Protein AF-A0A941M2V6-F1 (afdb_monomer_lite)

pLDDT: mean 82.38, std 10.91, range [52.19, 92.75]

Foldseek 3Di:
DVLVVLLVVLVVLLVVLQVVLCVVQVDPDPVSSVVDDDDPVNVVVSVVSNVSSVPSVDPDPPPDD

Secondary structure (DSSP, 8-state):
-HHHHHHHHHHHHHHHHHHHHHHHHS---HHHHHTS---HHHHHHHHHHHHHHHHHHS--TT---

Structure (mmCIF, N/CA/C/O backbone):
data_AF-A0A941M2V6-F1
#
_entry.id   AF-A0A941M2V6-F1
#
loop_
_atom_site.group_PDB
_atom_site.id
_atom_site.type_symbol
_atom_site.label_atom_id
_atom_site.label_alt_id
_atom_site.label_comp_id
_atom_site.label_asym_id
_atom_site.label_entity_id
_atom_site.label_seq_id
_atom_site.pdbx_PDB_ins_code
_atom_site.Cartn_x
_atom_site.Cartn_y
_atom_site.Cartn_z
_ato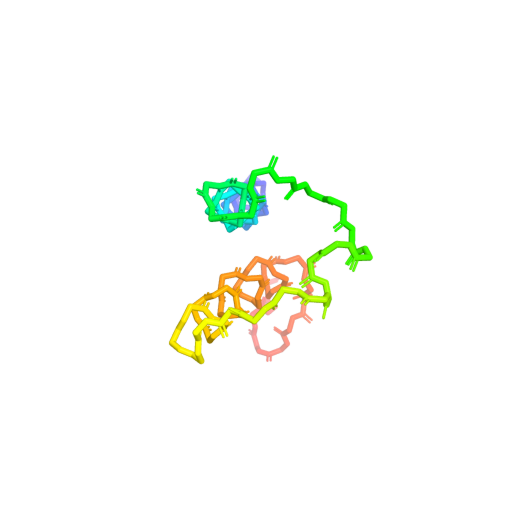m_site.occupancy
_atom_site.B_iso_or_equiv
_atom_site.auth_seq_id
_atom_site.auth_comp_id
_atom_site.auth_asym_id
_atom_site.auth_atom_id
_atom_site.pdbx_PDB_model_num
ATOM 1 N N . MET A 1 1 ? 12.883 5.995 -21.379 1.00 60.31 1 MET A N 1
ATOM 2 C CA . MET A 1 1 ? 11.425 5.771 -21.535 1.00 60.31 1 MET A CA 1
ATOM 3 C C . MET A 1 1 ? 10.924 4.573 -20.724 1.00 60.31 1 MET A C 1
ATOM 5 O O . MET A 1 1 ? 9.919 4.716 -20.047 1.00 60.31 1 MET A O 1
ATOM 9 N N . TYR A 1 2 ? 11.634 3.437 -20.696 1.00 64.12 2 TYR A N 1
ATOM 10 C CA . TYR A 1 2 ? 11.247 2.257 -19.897 1.00 64.12 2 TYR A CA 1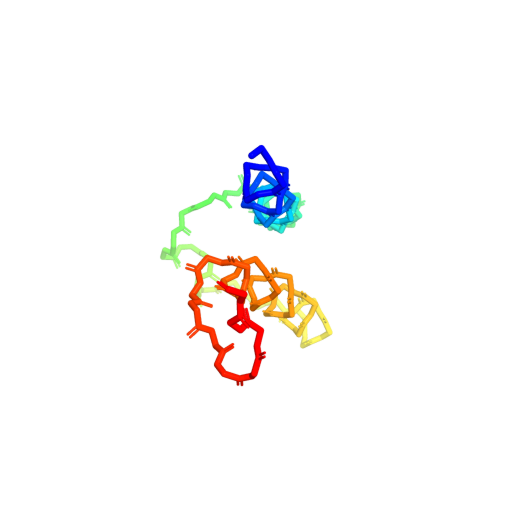
ATOM 11 C C . TYR A 1 2 ? 11.059 2.522 -18.389 1.00 64.12 2 TYR A C 1
ATOM 13 O O . TYR A 1 2 ? 10.102 2.031 -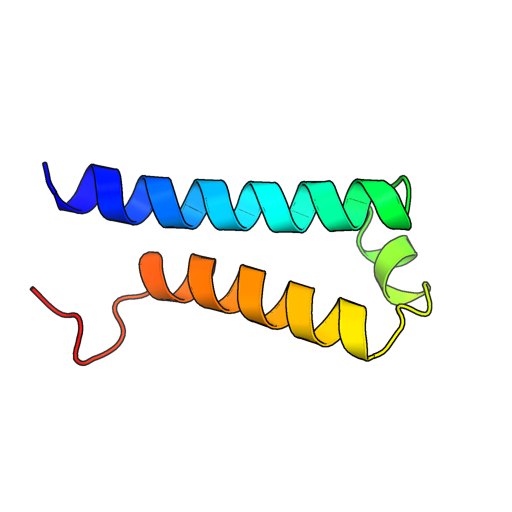17.800 1.00 64.12 2 TYR A O 1
ATOM 21 N N . PHE A 1 3 ? 11.894 3.377 -17.787 1.00 71.69 3 PHE A N 1
ATOM 22 C CA . PHE A 1 3 ? 11.766 3.780 -16.377 1.00 71.69 3 PHE A CA 1
ATOM 23 C C . PHE A 1 3 ? 10.423 4.462 -16.045 1.00 71.69 3 PHE A C 1
ATOM 25 O O . PHE A 1 3 ? 9.876 4.282 -14.958 1.00 71.69 3 PHE A O 1
ATOM 32 N N . PHE A 1 4 ? 9.851 5.210 -16.995 1.00 78.81 4 PHE A N 1
ATOM 33 C CA . PHE A 1 4 ? 8.565 5.883 -16.805 1.00 78.81 4 PHE A CA 1
ATOM 34 C C . PHE A 1 4 ? 7.422 4.873 -16.674 1.00 78.81 4 PHE A C 1
ATOM 36 O O . PHE A 1 4 ? 6.648 4.940 -15.729 1.00 78.81 4 PHE A O 1
ATOM 43 N N . PHE A 1 5 ? 7.347 3.891 -17.577 1.00 79.75 5 PHE A N 1
ATOM 44 C CA . PHE A 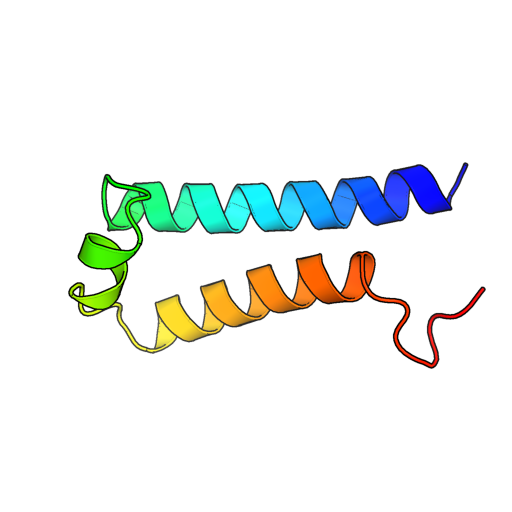1 5 ? 6.317 2.853 -17.502 1.00 79.75 5 PHE A CA 1
ATOM 45 C C . PHE A 1 5 ? 6.478 1.975 -16.260 1.00 79.75 5 PHE A C 1
ATOM 47 O O . PHE A 1 5 ? 5.481 1.630 -15.633 1.00 79.75 5 PHE A O 1
ATOM 54 N N . TYR A 1 6 ? 7.719 1.677 -15.865 1.00 78.19 6 TYR A N 1
ATOM 55 C CA . TYR A 1 6 ? 7.999 0.914 -14.651 1.00 78.19 6 TYR A CA 1
ATOM 56 C C . TYR A 1 6 ? 7.461 1.634 -13.404 1.00 78.19 6 TYR A C 1
ATOM 58 O O . TYR A 1 6 ? 6.627 1.088 -12.688 1.00 78.19 6 TYR A O 1
ATOM 66 N N . THR A 1 7 ? 7.828 2.902 -13.202 1.00 82.31 7 THR A N 1
ATOM 67 C CA . THR A 1 7 ? 7.361 3.713 -12.058 1.00 82.31 7 THR A CA 1
ATOM 68 C C . THR A 1 7 ? 5.862 4.032 -12.092 1.00 82.31 7 THR A C 1
ATOM 70 O O . THR A 1 7 ? 5.222 4.138 -11.034 1.00 82.31 7 THR A O 1
ATOM 73 N N . LEU A 1 8 ? 5.277 4.128 -13.289 1.00 86.81 8 LEU A N 1
ATOM 74 C CA . LEU A 1 8 ? 3.838 4.290 -13.484 1.00 86.81 8 LEU A CA 1
ATOM 75 C C . LEU A 1 8 ? 3.071 3.043 -13.027 1.00 86.81 8 LEU A C 1
ATOM 77 O O . LEU A 1 8 ? 2.114 3.177 -12.267 1.00 86.81 8 LEU A O 1
ATOM 81 N N . ILE A 1 9 ? 3.526 1.843 -13.398 1.00 86.94 9 ILE A N 1
ATOM 82 C CA . ILE A 1 9 ? 2.910 0.575 -12.971 1.00 86.94 9 ILE A CA 1
ATOM 83 C C . ILE A 1 9 ? 2.911 0.450 -11.442 1.00 86.94 9 ILE A C 1
ATOM 85 O O . ILE A 1 9 ? 1.883 0.109 -10.857 1.00 86.94 9 ILE A O 1
ATOM 89 N N . GLY A 1 10 ? 4.019 0.796 -10.779 1.00 86.75 10 GLY A N 1
ATOM 90 C CA . GLY A 1 10 ? 4.079 0.794 -9.313 1.00 86.75 10 GLY A CA 1
ATOM 91 C C . GLY A 1 10 ? 3.071 1.753 -8.674 1.00 86.75 10 GLY A C 1
ATOM 92 O O . GLY A 1 10 ? 2.379 1.392 -7.726 1.00 86.75 10 GLY A O 1
ATOM 93 N N . SER A 1 11 ? 2.921 2.960 -9.226 1.00 89.00 11 SER A N 1
ATOM 94 C CA . SER A 1 11 ? 1.954 3.940 -8.709 1.00 89.00 11 SER A CA 1
ATOM 95 C C . SER A 1 11 ? 0.498 3.516 -8.934 1.00 89.00 11 SER A C 1
ATOM 97 O O . SER A 1 11 ? -0.336 3.747 -8.061 1.00 89.00 11 SER A O 1
ATOM 99 N N . VAL A 1 12 ? 0.190 2.854 -10.055 1.00 91.25 12 VAL A N 1
ATOM 100 C CA . VAL A 1 12 ? -1.144 2.282 -10.307 1.00 91.25 12 VAL A CA 1
ATOM 101 C C . VAL A 1 12 ? -1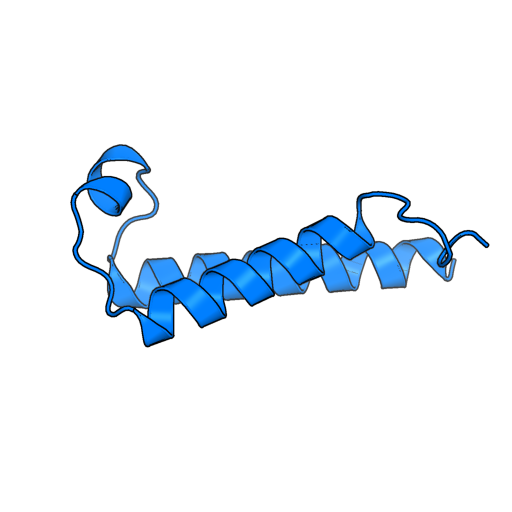.444 1.146 -9.327 1.00 91.25 12 VAL A C 1
ATOM 103 O O . VAL A 1 12 ? -2.533 1.115 -8.760 1.00 91.25 12 VAL A O 1
ATOM 106 N N . LEU A 1 13 ? -0.479 0.261 -9.054 1.00 90.25 13 LEU A N 1
ATOM 107 C CA . LEU A 1 13 ? -0.618 -0.781 -8.027 1.00 90.25 13 LEU A CA 1
ATOM 108 C C . LEU A 1 13 ? -0.927 -0.189 -6.646 1.00 90.25 13 LEU A C 1
ATOM 110 O O . LEU A 1 13 ? -1.819 -0.674 -5.953 1.00 90.25 13 LEU A O 1
ATOM 114 N N . MET A 1 14 ? -0.243 0.897 -6.272 1.00 91.38 14 MET A N 1
ATOM 115 C CA . MET A 1 14 ? -0.528 1.620 -5.028 1.00 91.38 14 MET A CA 1
ATOM 116 C C . MET A 1 14 ? -1.966 2.135 -4.982 1.00 91.38 14 MET A C 1
ATOM 118 O O . MET A 1 14 ? -2.649 1.985 -3.971 1.00 91.38 14 MET A O 1
ATOM 122 N N . LEU A 1 15 ? -2.420 2.737 -6.083 1.00 92.75 15 LEU A N 1
ATOM 123 C CA . LEU A 1 15 ? -3.763 3.290 -6.193 1.00 92.75 15 LEU A CA 1
ATOM 124 C C . LEU A 1 15 ? -4.824 2.196 -6.030 1.00 92.75 15 LEU A C 1
ATOM 126 O O . LEU A 1 15 ? -5.789 2.394 -5.298 1.00 92.75 15 LEU A O 1
ATOM 130 N N . VAL A 1 16 ? -4.620 1.029 -6.646 1.00 92.69 16 VAL A N 1
ATOM 131 C CA . VAL A 1 16 ? -5.526 -0.121 -6.511 1.00 92.69 16 VAL A CA 1
ATOM 132 C C . VAL A 1 16 ? -5.622 -0.586 -5.054 1.00 92.69 16 VAL A C 1
ATOM 134 O O . VAL A 1 16 ? -6.731 -0.795 -4.565 1.00 92.69 16 VAL A O 1
ATOM 137 N N . SER A 1 17 ? -4.500 -0.678 -4.331 1.00 91.69 17 SER A N 1
ATOM 138 C CA . SER A 1 17 ? -4.504 -1.030 -2.902 1.00 91.69 17 SER A CA 1
ATOM 139 C C . SER A 1 17 ? -5.285 -0.021 -2.054 1.00 91.69 17 SER A C 1
ATOM 141 O O . SER A 1 17 ? -6.062 -0.415 -1.188 1.00 91.69 17 SER A O 1
ATOM 143 N N . ILE A 1 18 ? -5.128 1.280 -2.320 1.00 91.06 18 ILE A N 1
ATOM 144 C CA . ILE A 1 18 ? -5.852 2.343 -1.601 1.00 91.06 18 ILE A CA 1
ATOM 145 C C . ILE A 1 18 ? -7.355 2.287 -1.904 1.00 91.06 18 ILE A C 1
ATOM 147 O O . ILE A 1 18 ? -8.168 2.419 -0.990 1.00 91.06 18 ILE A O 1
ATOM 151 N N . ILE A 1 19 ? -7.739 2.047 -3.161 1.00 92.06 19 ILE A N 1
ATOM 152 C CA . ILE A 1 19 ? -9.146 1.870 -3.544 1.00 92.06 19 ILE A CA 1
ATOM 153 C C . ILE A 1 19 ? -9.738 0.651 -2.832 1.00 92.06 19 ILE A C 1
ATOM 155 O O . ILE A 1 19 ? -10.847 0.729 -2.311 1.00 92.06 19 ILE A O 1
ATOM 159 N N . TYR A 1 20 ? -9.000 -0.456 -2.752 1.00 90.75 20 TYR A N 1
ATOM 160 C CA . TYR A 1 20 ? -9.458 -1.648 -2.043 1.00 90.75 20 TYR A CA 1
ATOM 161 C C . TYR A 1 20 ? -9.680 -1.376 -0.547 1.00 90.75 20 TYR A C 1
ATOM 163 O O . TYR A 1 20 ? -10.732 -1.734 -0.016 1.00 90.75 20 TYR A O 1
ATOM 171 N N . ILE A 1 21 ? -8.774 -0.642 0.114 1.00 90.50 21 ILE A N 1
ATOM 172 C CA . ILE A 1 21 ? -8.996 -0.164 1.491 1.00 90.50 21 ILE A CA 1
ATOM 173 C C . ILE A 1 21 ? -10.275 0.667 1.572 1.00 90.50 21 ILE A C 1
ATOM 175 O O . ILE A 1 21 ? -11.107 0.421 2.442 1.00 90.50 21 ILE A O 1
ATOM 179 N N . TYR A 1 22 ? -10.464 1.609 0.648 1.00 90.88 22 TYR A N 1
ATOM 180 C CA . TYR A 1 22 ? -11.636 2.477 0.637 1.00 90.88 22 TYR A CA 1
ATOM 181 C C . TYR A 1 22 ? -12.944 1.688 0.484 1.00 90.88 22 TYR A C 1
ATOM 183 O O . TYR A 1 22 ? -13.930 2.016 1.136 1.00 90.88 22 TYR A O 1
ATOM 191 N N . THR A 1 23 ? -12.957 0.606 -0.302 1.00 89.25 23 THR A N 1
ATOM 192 C CA . THR A 1 23 ? -14.146 -0.256 -0.429 1.00 89.25 23 THR A CA 1
ATOM 193 C C . THR A 1 23 ? -14.510 -1.012 0.849 1.00 89.25 23 THR A C 1
ATOM 195 O O . THR A 1 23 ? -15.674 -1.359 1.026 1.00 89.25 23 THR A O 1
ATOM 198 N N . ILE A 1 24 ? -13.544 -1.258 1.738 1.00 86.75 24 ILE A N 1
ATOM 199 C CA . ILE A 1 24 ? -13.750 -2.004 2.988 1.00 86.75 24 ILE A CA 1
ATOM 200 C C . ILE A 1 24 ? -14.032 -1.048 4.147 1.00 86.75 24 ILE A C 1
ATOM 202 O O . ILE A 1 24 ? -14.980 -1.244 4.900 1.00 86.75 24 ILE A O 1
ATOM 206 N N . ALA A 1 25 ? -13.206 -0.013 4.286 1.00 86.38 25 ALA A N 1
ATOM 207 C CA . ALA A 1 25 ? -13.259 0.928 5.395 1.00 86.38 25 ALA A CA 1
ATOM 208 C C . ALA A 1 25 ? -14.223 2.099 5.157 1.00 86.38 25 ALA A C 1
ATOM 210 O O . ALA A 1 25 ? -14.656 2.738 6.111 1.00 86.38 25 ALA A O 1
ATOM 211 N N . GLY A 1 26 ? -14.537 2.430 3.898 1.00 86.06 26 GLY A N 1
ATOM 212 C CA . GLY A 1 26 ? -15.321 3.620 3.533 1.00 86.06 26 GLY A CA 1
ATOM 213 C C . GLY A 1 26 ? -14.600 4.951 3.786 1.00 86.06 26 GLY A C 1
ATOM 214 O O . GLY A 1 26 ? -15.151 6.021 3.535 1.00 86.06 26 GLY A O 1
ATOM 215 N N . THR A 1 27 ? -13.364 4.895 4.280 1.00 86.06 27 THR A N 1
ATOM 216 C CA . THR A 1 27 ? -12.532 6.037 4.650 1.00 86.06 27 THR A CA 1
ATOM 217 C C . THR A 1 27 ? -11.071 5.738 4.331 1.00 86.06 27 THR A C 1
ATOM 219 O O . THR A 1 27 ? -10.652 4.583 4.257 1.00 86.06 27 THR A O 1
ATOM 222 N N . THR A 1 28 ? -10.291 6.793 4.119 1.00 87.50 28 THR A N 1
ATOM 223 C CA . THR A 1 28 ? -8.829 6.732 3.975 1.00 87.50 28 THR A CA 1
ATOM 224 C C . THR A 1 28 ? -8.116 7.381 5.162 1.00 87.50 28 THR A C 1
ATOM 226 O O . THR A 1 28 ? -6.928 7.685 5.076 1.00 87.50 28 THR A O 1
ATOM 229 N N . ASP A 1 29 ? -8.838 7.652 6.252 1.00 89.25 29 ASP A N 1
ATOM 230 C CA . ASP A 1 29 ? -8.264 8.246 7.453 1.00 89.25 29 ASP A CA 1
ATOM 231 C C . ASP A 1 29 ? -7.435 7.212 8.228 1.00 89.25 29 ASP A C 1
ATOM 233 O O . ASP A 1 29 ? -7.922 6.146 8.609 1.00 89.25 29 ASP A O 1
ATOM 237 N N . TYR A 1 30 ? -6.163 7.532 8.466 1.00 85.62 30 TYR A N 1
ATOM 238 C CA . TYR A 1 30 ? -5.209 6.613 9.085 1.00 85.62 30 TYR A CA 1
ATOM 239 C C . TYR A 1 30 ? -5.636 6.157 10.485 1.00 85.62 30 TYR A C 1
ATOM 241 O O . TYR A 1 30 ? -5.516 4.976 10.805 1.00 85.62 30 TYR A O 1
ATOM 249 N N . ILE A 1 31 ? -6.165 7.067 11.305 1.00 88.94 31 ILE A N 1
ATOM 250 C CA . ILE A 1 31 ? -6.544 6.757 12.687 1.00 88.94 31 ILE A CA 1
ATOM 251 C C . ILE A 1 31 ? -7.695 5.753 12.663 1.00 88.94 31 ILE A C 1
ATOM 253 O O . ILE A 1 31 ? -7.626 4.711 13.315 1.00 88.94 31 ILE A O 1
ATOM 257 N N . THR A 1 32 ? -8.706 6.011 11.832 1.00 86.00 32 THR A N 1
ATOM 258 C CA . THR A 1 32 ? -9.849 5.097 11.690 1.00 86.00 32 THR A CA 1
ATOM 259 C C . THR A 1 32 ? -9.440 3.721 11.155 1.00 86.00 32 THR A C 1
ATOM 261 O O . THR A 1 32 ? -9.918 2.702 11.654 1.00 86.00 32 THR A O 1
ATOM 264 N N . LEU A 1 33 ? -8.495 3.670 10.211 1.00 85.62 33 LEU A N 1
ATOM 265 C CA . LEU A 1 33 ? -7.981 2.423 9.645 1.00 85.62 33 LEU A CA 1
ATOM 266 C C . LEU A 1 33 ? -7.211 1.590 10.672 1.00 85.62 33 LEU A C 1
ATOM 268 O O . LEU A 1 33 ? -7.367 0.374 10.694 1.00 85.62 33 LEU A O 1
ATOM 272 N N . THR A 1 34 ? -6.426 2.221 11.550 1.00 85.56 34 THR A N 1
ATOM 273 C CA . THR A 1 34 ? -5.698 1.498 12.612 1.00 85.56 34 THR A CA 1
ATOM 274 C C . THR A 1 34 ? -6.607 0.905 13.684 1.00 85.56 34 THR A C 1
ATOM 276 O O . THR A 1 34 ? -6.232 -0.069 14.329 1.00 85.56 34 THR A O 1
ATOM 279 N N . THR A 1 35 ? -7.800 1.471 13.874 1.00 85.25 35 THR A N 1
ATOM 280 C CA . THR A 1 35 ? -8.804 0.939 14.809 1.00 85.25 35 THR A CA 1
ATOM 281 C C . THR A 1 35 ? -9.692 -0.140 14.194 1.00 85.25 35 THR A C 1
ATOM 283 O O . THR A 1 35 ? -10.469 -0.770 14.908 1.00 85.25 35 THR A O 1
ATOM 286 N N . MET A 1 36 ? -9.612 -0.342 12.878 1.00 83.38 36 MET A N 1
ATOM 287 C CA . MET A 1 36 ? -10.453 -1.289 12.164 1.00 83.38 36 MET A CA 1
ATOM 288 C C . MET A 1 36 ? -9.799 -2.672 12.148 1.00 83.38 36 MET A C 1
ATOM 290 O O . MET A 1 36 ? -8.664 -2.830 11.703 1.00 83.38 36 MET A O 1
ATOM 294 N N . GLU A 1 37 ? -10.527 -3.696 12.593 1.00 79.94 37 GLU A N 1
ATOM 295 C CA . GLU A 1 37 ? -10.064 -5.079 12.484 1.00 79.94 37 GLU A CA 1
ATOM 296 C C . GLU A 1 37 ? -10.225 -5.569 11.041 1.00 79.94 37 GLU A C 1
ATOM 298 O O . GLU A 1 37 ? -11.291 -6.017 10.611 1.00 79.94 37 GLU A O 1
ATOM 303 N N . LEU A 1 38 ? -9.149 -5.462 10.264 1.00 80.81 38 LEU A N 1
ATOM 304 C CA . LEU A 1 38 ? -9.058 -6.091 8.953 1.00 80.81 38 LEU A CA 1
ATOM 305 C C . LEU A 1 38 ? -8.779 -7.587 9.134 1.00 80.81 38 LEU A C 1
ATOM 307 O O . LEU A 1 38 ? -7.942 -7.994 9.937 1.00 80.81 38 LEU A O 1
ATOM 311 N N . GLY A 1 39 ? -9.460 -8.436 8.362 1.00 84.75 39 GLY A N 1
ATOM 312 C CA . GLY A 1 39 ? -9.146 -9.863 8.351 1.00 84.75 39 GLY A CA 1
ATOM 313 C C . GLY A 1 39 ? -7.691 -10.093 7.926 1.00 84.75 39 GLY A C 1
ATOM 314 O O . GLY A 1 39 ? -7.234 -9.508 6.946 1.00 84.75 39 GLY A O 1
ATOM 315 N N . VAL A 1 40 ? -6.976 -10.993 8.608 1.00 84.75 40 VAL A N 1
ATOM 316 C CA . VAL A 1 40 ? -5.534 -11.266 8.396 1.00 84.75 40 VAL A CA 1
ATOM 317 C C . VAL A 1 40 ? -5.175 -11.520 6.922 1.00 84.75 40 VAL A C 1
ATOM 319 O O . VAL A 1 40 ? -4.094 -11.164 6.455 1.00 84.75 40 VAL A O 1
ATOM 322 N N . SER A 1 41 ? -6.080 -12.135 6.156 1.00 86.62 41 SER A N 1
ATOM 323 C CA . SER A 1 41 ? -5.895 -12.362 4.718 1.00 86.62 41 SER A CA 1
ATOM 324 C C . SER A 1 41 ? -5.888 -11.060 3.906 1.00 86.62 41 SER A C 1
ATOM 326 O O . SER A 1 41 ? -5.069 -10.908 3.003 1.00 86.62 41 SER A O 1
ATOM 328 N N . VAL A 1 42 ? -6.774 -10.119 4.239 1.00 87.44 42 VAL A N 1
ATOM 329 C CA . VAL A 1 42 ? -6.906 -8.807 3.584 1.00 87.44 42 VAL A CA 1
ATOM 330 C C . VAL A 1 42 ? -5.674 -7.955 3.881 1.00 87.44 42 VAL A C 1
ATOM 332 O O . VAL A 1 42 ? -5.094 -7.372 2.967 1.00 87.44 42 VAL A O 1
ATOM 335 N N . GLU A 1 43 ? -5.224 -7.950 5.136 1.00 87.88 43 GLU A N 1
ATOM 336 C CA . GLU A 1 43 ? -4.030 -7.221 5.568 1.00 87.88 43 GLU A CA 1
ATOM 337 C C . GLU A 1 43 ? -2.771 -7.697 4.826 1.00 87.88 43 GLU A C 1
ATOM 339 O O . GLU A 1 43 ? -2.002 -6.881 4.318 1.00 87.88 43 GLU A O 1
ATOM 344 N N . LYS A 1 44 ? -2.599 -9.016 4.654 1.00 89.94 44 LYS A N 1
ATOM 345 C CA . LYS A 1 44 ? -1.486 -9.585 3.872 1.00 89.94 44 LYS A CA 1
ATOM 346 C C . LYS A 1 44 ? -1.522 -9.178 2.399 1.00 89.94 44 LYS A C 1
ATOM 348 O O . LYS A 1 44 ? -0.475 -8.871 1.832 1.00 89.94 44 LYS A O 1
ATOM 353 N N . VAL A 1 45 ? -2.700 -9.178 1.771 1.00 88.62 45 VAL A N 1
ATOM 354 C CA . VAL A 1 45 ? -2.854 -8.765 0.364 1.00 88.62 45 VAL A CA 1
ATOM 355 C C . VAL A 1 45 ? -2.534 -7.281 0.201 1.00 88.62 45 VAL A C 1
ATOM 357 O O . VAL A 1 45 ? -1.789 -6.913 -0.708 1.00 88.62 45 VAL A O 1
ATOM 360 N N . LEU A 1 46 ? -3.033 -6.440 1.108 1.00 89.44 46 LEU A N 1
ATOM 361 C CA . LEU A 1 46 ? -2.727 -5.011 1.129 1.00 89.44 46 LEU A CA 1
ATOM 362 C C . LEU A 1 46 ? -1.235 -4.762 1.328 1.00 89.44 46 LEU A C 1
ATOM 364 O O . LEU A 1 46 ? -0.638 -4.003 0.564 1.00 89.44 46 LEU A O 1
ATOM 368 N N . PHE A 1 47 ? -0.617 -5.449 2.287 1.00 89.88 47 PHE A N 1
ATOM 369 C CA . PHE A 1 47 ? 0.818 -5.372 2.526 1.00 89.88 47 PHE A CA 1
ATOM 370 C C . PHE A 1 47 ? 1.621 -5.730 1.271 1.00 89.88 47 PHE A C 1
ATOM 372 O O . PHE A 1 47 ? 2.498 -4.966 0.871 1.00 89.88 47 PHE A O 1
ATOM 379 N N . LEU A 1 48 ? 1.286 -6.834 0.595 1.00 89.81 48 LEU A N 1
ATOM 380 C CA . LEU A 1 48 ? 1.940 -7.229 -0.657 1.00 89.81 48 LEU A CA 1
ATOM 381 C C . LEU A 1 48 ? 1.739 -6.194 -1.772 1.00 89.81 48 LEU A C 1
ATOM 383 O O . LEU A 1 48 ? 2.691 -5.889 -2.489 1.00 89.81 48 LEU A O 1
ATOM 387 N N . GLY A 1 49 ? 0.541 -5.618 -1.902 1.00 90.12 49 GLY A N 1
ATOM 388 C CA . GLY A 1 49 ? 0.255 -4.573 -2.887 1.00 90.12 49 GLY A CA 1
ATOM 389 C C . GLY A 1 49 ? 1.064 -3.293 -2.648 1.00 90.12 49 GLY A C 1
ATOM 390 O O . GLY A 1 49 ? 1.653 -2.741 -3.582 1.00 90.12 49 GLY A O 1
ATOM 391 N N . PHE A 1 50 ? 1.155 -2.840 -1.394 1.00 90.00 50 PHE A N 1
ATOM 392 C CA . PHE A 1 50 ? 2.005 -1.705 -1.022 1.00 90.00 50 PHE A CA 1
ATOM 393 C C . PHE A 1 50 ? 3.490 -2.019 -1.207 1.00 90.00 50 PHE A C 1
ATOM 395 O O . PHE A 1 50 ? 4.213 -1.203 -1.778 1.00 90.00 50 PHE A O 1
ATOM 402 N N . MET A 1 51 ? 3.939 -3.205 -0.794 1.00 89.12 51 MET A N 1
ATOM 403 C CA . MET A 1 51 ? 5.326 -3.638 -0.944 1.00 89.12 51 MET A CA 1
ATOM 404 C C . MET A 1 51 ? 5.734 -3.687 -2.419 1.00 89.12 51 MET A C 1
ATOM 406 O O . MET A 1 51 ? 6.761 -3.116 -2.773 1.00 89.12 51 MET A O 1
ATOM 410 N N . ALA A 1 52 ? 4.912 -4.265 -3.298 1.00 87.62 52 ALA A N 1
ATOM 411 C CA . ALA A 1 52 ? 5.176 -4.311 -4.737 1.00 87.62 52 ALA A CA 1
ATOM 412 C C . ALA A 1 52 ? 5.280 -2.905 -5.357 1.00 87.62 52 ALA A C 1
ATOM 414 O O . ALA A 1 52 ? 6.197 -2.630 -6.129 1.00 87.62 52 ALA A O 1
ATOM 415 N N . SER A 1 53 ? 4.391 -1.983 -4.973 1.00 87.69 53 SER A N 1
ATOM 416 C CA . SER A 1 53 ? 4.467 -0.575 -5.391 1.00 87.69 53 SER A CA 1
ATOM 417 C C . SER A 1 53 ? 5.753 0.114 -4.907 1.00 87.69 53 SER A C 1
ATOM 419 O O . SER A 1 53 ? 6.390 0.860 -5.656 1.00 87.69 53 SER A O 1
ATOM 421 N N . LEU A 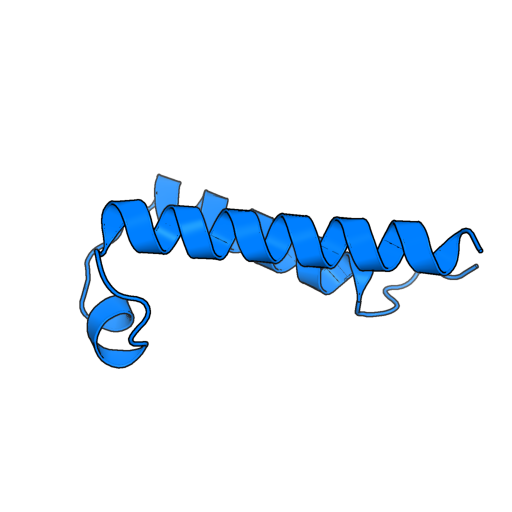1 54 ? 6.154 -0.130 -3.657 1.00 86.19 54 LEU A N 1
ATOM 422 C CA . LEU A 1 54 ? 7.361 0.452 -3.071 1.00 86.19 54 LEU A CA 1
ATOM 423 C C . LEU A 1 54 ? 8.636 -0.146 -3.679 1.00 86.19 54 LEU A C 1
ATOM 425 O O . LEU A 1 54 ? 9.584 0.596 -3.913 1.00 86.19 54 LEU A O 1
ATOM 429 N N . MET A 1 55 ? 8.644 -1.437 -4.024 1.00 82.88 55 MET A N 1
ATOM 430 C CA . MET A 1 55 ? 9.751 -2.105 -4.727 1.00 82.88 55 MET A CA 1
ATOM 431 C C . MET A 1 55 ? 10.050 -1.506 -6.098 1.00 82.88 55 MET A C 1
ATOM 433 O O . MET A 1 55 ? 11.194 -1.501 -6.537 1.00 82.88 55 MET A O 1
ATOM 437 N N . VAL A 1 56 ? 9.034 -0.978 -6.773 1.00 78.62 56 VAL A N 1
ATOM 438 C CA . VAL A 1 56 ? 9.198 -0.300 -8.061 1.00 78.62 56 VAL A CA 1
ATOM 439 C C . VAL A 1 56 ? 9.836 1.088 -7.901 1.00 78.62 56 VAL A C 1
ATOM 441 O O . VAL A 1 56 ? 10.527 1.560 -8.803 1.00 78.62 56 VAL A O 1
ATOM 444 N N . LYS A 1 57 ? 9.596 1.756 -6.765 1.00 73.75 57 LYS A N 1
ATOM 445 C CA . LYS A 1 57 ? 10.082 3.119 -6.477 1.00 73.75 57 LYS A CA 1
ATOM 446 C C . LYS A 1 57 ? 11.432 3.137 -5.759 1.00 73.75 57 LYS A C 1
ATOM 448 O O . LYS A 1 57 ? 12.184 4.094 -5.915 1.00 73.75 57 LYS A O 1
ATOM 453 N N . ILE A 1 58 ? 11.727 2.110 -4.967 1.00 68.50 58 ILE A N 1
ATOM 454 C CA . ILE A 1 58 ? 12.972 1.967 -4.214 1.00 68.50 58 ILE A CA 1
ATOM 455 C C . ILE A 1 58 ? 13.930 1.111 -5.051 1.00 68.50 58 ILE A C 1
ATOM 457 O O . ILE A 1 58 ? 13.586 -0.030 -5.355 1.00 68.50 58 ILE A O 1
ATOM 461 N N . PRO A 1 59 ? 15.130 1.602 -5.408 1.00 58.97 59 PRO A N 1
ATOM 462 C CA . PRO A 1 59 ? 16.113 0.808 -6.136 1.00 58.97 59 PRO A CA 1
ATOM 463 C C . PRO A 1 59 ? 16.651 -0.308 -5.228 1.00 58.97 59 PRO A C 1
ATOM 465 O O . PRO A 1 59 ? 17.626 -0.139 -4.500 1.00 58.97 59 PRO A O 1
ATOM 468 N N . MET A 1 60 ? 15.985 -1.460 -5.235 1.00 61.72 60 MET A N 1
ATOM 469 C CA . MET A 1 60 ? 16.447 -2.664 -4.552 1.00 61.72 60 MET A CA 1
ATOM 470 C C . MET A 1 60 ? 17.409 -3.431 -5.459 1.00 61.72 60 MET A C 1
ATOM 472 O O . MET A 1 60 ? 17.117 -3.734 -6.615 1.00 61.72 60 MET A O 1
ATOM 476 N N . TYR A 1 61 ? 18.580 -3.758 -4.928 1.00 52.19 61 TYR A N 1
ATOM 477 C CA . TYR A 1 61 ? 19.515 -4.695 -5.545 1.00 52.19 61 TYR A CA 1
ATOM 478 C C . TYR A 1 61 ? 18.838 -6.081 -5.640 1.00 52.19 61 TYR A C 1
ATOM 480 O O . TYR A 1 61 ? 18.347 -6.544 -4.610 1.00 52.19 61 TYR A O 1
ATOM 488 N N . PRO A 1 62 ? 18.722 -6.739 -6.815 1.00 60.88 62 PRO A N 1
ATOM 489 C CA . PRO A 1 62 ? 19.548 -6.626 -8.019 1.00 60.88 62 PRO A CA 1
ATOM 490 C C . PRO A 1 62 ? 18.828 -5.992 -9.227 1.00 60.88 62 PRO A C 1
ATOM 492 O O . PRO A 1 62 ? 19.292 -6.132 -10.353 1.00 60.88 62 PRO A O 1
ATOM 495 N N . PHE A 1 63 ? 17.706 -5.295 -9.038 1.00 54.16 63 PHE A N 1
ATOM 496 C CA . PHE A 1 63 ? 16.966 -4.633 -10.126 1.00 54.16 63 PHE A CA 1
ATOM 497 C C . PHE A 1 63 ? 17.533 -3.244 -10.447 1.00 54.16 63 PHE A C 1
ATOM 499 O O . PHE A 1 63 ? 16.798 -2.299 -10.727 1.00 54.16 63 PHE A O 1
ATOM 506 N N . HIS A 1 64 ? 18.855 -3.117 -10.361 1.00 56.28 64 HIS A N 1
ATOM 507 C CA . HIS A 1 64 ? 19.569 -1.983 -10.925 1.00 56.28 64 HIS A CA 1
ATOM 508 C C . HIS A 1 64 ? 19.739 -2.263 -12.420 1.00 56.28 64 HIS A C 1
ATOM 510 O O . HIS A 1 64 ? 20.331 -3.277 -12.791 1.00 56.28 64 HIS A O 1
ATOM 516 N N . VAL A 1 65 ? 19.207 -1.377 -13.259 1.00 54.25 65 VAL A N 1
ATOM 517 C CA . VAL A 1 65 ? 19.697 -1.180 -14.629 1.00 54.25 65 VAL A CA 1
ATOM 518 C C . VAL A 1 65 ? 20.474 0.122 -14.629 1.00 54.25 65 VAL A C 1
ATOM 520 O O . VAL A 1 65 ? 19.930 1.098 -14.062 1.00 54.25 65 VAL A O 1
#

Radius of gyration: 13.9 Å; chains: 1; bounding box: 35×21×36 Å

Sequence (65 aa):
MYFFFYTLIGSVLMLVSIIYIYTIAGTTDYITLTTMELGVSVEKVLFLGFMASLMVKIPMYPFHV